Protein AF-A0A9P4GXH5-F1 (afdb_monomer)

Nearest PDB structures (foldseek):
  6e9r-assembly1_B  TM=4.749E-01  e=3.894E+00  synthetic construct
  9dze-assembly1_B  TM=3.915E-01  e=2.348E+00  synthetic construct
  4yv6-assembly2_D  TM=4.201E-01  e=8.313E+00  Streptococcus dysgalactiae
  7wa4-assembly1_A  TM=2.551E-01  e=3.702E+00  Arabidopsis thaliana

Structure (mmCIF, N/CA/C/O backbone):
data_AF-A0A9P4GXH5-F1
#
_entry.id   AF-A0A9P4GXH5-F1
#
loop_
_atom_site.group_PDB
_atom_site.id
_atom_site.type_symbol
_atom_site.label_atom_id
_atom_site.label_alt_id
_atom_site.label_comp_id
_atom_site.label_asym_id
_atom_site.label_entity_id
_atom_site.label_seq_id
_atom_site.pdbx_PDB_ins_code
_atom_site.Cartn_x
_atom_site.Cartn_y
_atom_site.Cartn_z
_atom_site.occupancy
_atom_site.B_iso_or_equiv
_atom_site.auth_seq_id
_atom_site.auth_comp_id
_atom_site.auth_asym_id
_atom_site.auth_atom_id
_atom_site.pdbx_PDB_model_num
ATOM 1 N N . MET A 1 1 ? 5.111 -28.490 -8.408 1.00 51.72 1 MET A N 1
ATOM 2 C CA . MET A 1 1 ? 6.488 -28.926 -8.108 1.00 51.72 1 MET A CA 1
ATOM 3 C C . MET A 1 1 ? 6.571 -29.175 -6.610 1.00 51.72 1 MET A C 1
ATOM 5 O O . MET A 1 1 ? 6.067 -28.343 -5.873 1.00 51.72 1 MET A O 1
ATOM 9 N N . ILE A 1 2 ? 7.084 -30.326 -6.174 1.00 56.16 2 ILE A N 1
ATOM 10 C CA . ILE A 1 2 ? 7.392 -30.605 -4.760 1.00 56.16 2 ILE A CA 1
ATOM 11 C C . ILE A 1 2 ? 8.797 -30.047 -4.538 1.00 56.16 2 ILE A C 1
ATOM 13 O O . ILE A 1 2 ? 9.688 -30.372 -5.323 1.00 56.16 2 ILE A O 1
ATOM 17 N N . CYS A 1 3 ? 9.000 -29.161 -3.564 1.00 52.34 3 CYS A N 1
ATOM 18 C CA . CYS A 1 3 ? 10.347 -28.659 -3.315 1.00 52.34 3 CYS A CA 1
ATOM 19 C C . CYS A 1 3 ? 11.233 -29.781 -2.733 1.00 52.34 3 CYS A C 1
ATOM 21 O O . CYS A 1 3 ? 10.729 -30.631 -1.998 1.00 52.34 3 CYS A O 1
ATOM 23 N N . PRO A 1 4 ? 12.548 -29.805 -3.017 1.00 61.69 4 PRO A N 1
ATOM 24 C CA . PRO A 1 4 ? 13.452 -30.854 -2.525 1.00 61.69 4 PRO A CA 1
ATOM 25 C C . PRO A 1 4 ? 13.591 -30.871 -0.992 1.00 61.69 4 PRO A C 1
ATOM 27 O O . PRO A 1 4 ? 14.082 -31.843 -0.430 1.00 61.69 4 PRO A O 1
ATOM 30 N N . HIS A 1 5 ? 13.130 -29.815 -0.314 1.00 57.44 5 HIS A N 1
ATOM 31 C CA . HIS A 1 5 ? 13.067 -29.705 1.145 1.00 57.44 5 HIS A CA 1
ATOM 32 C C . HIS A 1 5 ? 11.760 -30.260 1.742 1.00 57.44 5 HIS A C 1
ATOM 34 O O . HIS A 1 5 ? 11.588 -30.243 2.960 1.00 57.44 5 HIS A O 1
ATOM 40 N N . HIS A 1 6 ? 10.822 -30.726 0.909 1.00 58.78 6 HIS A N 1
ATOM 41 C CA . HIS A 1 6 ? 9.514 -31.201 1.343 1.00 58.78 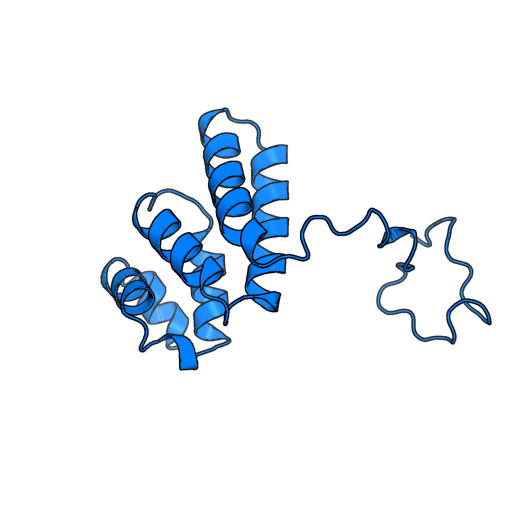6 HIS A CA 1
ATOM 42 C C . HIS A 1 6 ? 9.300 -32.686 1.023 1.00 58.78 6 HIS A C 1
ATOM 44 O O . HIS A 1 6 ? 9.055 -33.064 -0.122 1.00 58.78 6 HIS A O 1
ATOM 50 N N . THR A 1 7 ? 9.285 -33.515 2.071 1.00 63.91 7 THR A N 1
ATOM 51 C CA . THR A 1 7 ? 8.755 -34.886 2.027 1.00 63.91 7 THR A CA 1
ATOM 52 C C . THR A 1 7 ? 7.430 -34.910 2.788 1.00 63.91 7 THR A C 1
ATOM 54 O O . THR A 1 7 ? 7.412 -34.798 4.015 1.00 63.91 7 THR A O 1
ATOM 57 N N . CYS A 1 8 ? 6.308 -35.001 2.068 1.00 58.62 8 CYS A N 1
ATOM 58 C CA . CYS A 1 8 ? 4.973 -34.970 2.670 1.00 58.62 8 CYS A CA 1
ATOM 59 C C . CYS A 1 8 ? 4.746 -36.227 3.533 1.00 58.62 8 CYS A C 1
ATOM 61 O O . CYS A 1 8 ? 4.902 -37.346 3.044 1.00 58.62 8 CYS A O 1
ATOM 63 N N . GLY A 1 9 ? 4.430 -36.045 4.820 1.00 63.47 9 GLY A N 1
ATOM 64 C CA . GLY A 1 9 ? 4.330 -37.128 5.806 1.00 63.47 9 GLY A CA 1
ATOM 65 C C . GLY A 1 9 ? 4.588 -36.647 7.238 1.00 63.47 9 GLY A C 1
ATOM 66 O O . GLY A 1 9 ? 4.206 -35.531 7.602 1.00 63.47 9 GLY A O 1
ATOM 67 N N . SER A 1 10 ? 5.270 -37.467 8.046 1.00 57.53 10 SER A N 1
ATOM 68 C CA . SER A 1 10 ? 5.516 -37.233 9.483 1.00 57.53 10 SER A CA 1
ATOM 69 C C . SER A 1 10 ? 6.207 -35.902 9.797 1.00 57.53 10 SER A C 1
ATOM 71 O O . SER A 1 10 ? 6.021 -35.352 10.875 1.00 57.53 10 SER A O 1
ATOM 73 N N . SER A 1 11 ? 6.984 -35.365 8.854 1.00 57.25 11 SER A N 1
ATOM 74 C CA . SER A 1 11 ? 7.767 -34.139 9.032 1.00 57.25 11 SER A CA 1
ATOM 75 C C . SER A 1 11 ? 6.958 -32.844 8.882 1.00 57.25 11 SER A C 1
ATOM 77 O O . SER A 1 11 ? 7.438 -31.803 9.317 1.00 57.25 11 SER A O 1
ATOM 79 N N . CYS A 1 12 ? 5.755 -32.874 8.284 1.00 59.19 12 CYS A N 1
ATOM 80 C CA . CYS A 1 12 ? 4.890 -31.684 8.175 1.00 59.19 12 CYS A CA 1
ATOM 81 C C . CYS A 1 12 ? 3.525 -31.821 8.860 1.00 59.19 12 CYS A C 1
ATOM 83 O O . CYS A 1 12 ? 2.689 -30.931 8.730 1.00 59.19 12 CYS A O 1
ATOM 85 N N . CYS A 1 13 ? 3.292 -32.917 9.595 1.00 58.06 13 CYS A N 1
ATOM 86 C CA . CYS A 1 13 ? 2.034 -33.194 10.304 1.00 58.06 13 CYS A CA 1
ATOM 87 C C . CYS A 1 13 ? 0.774 -33.025 9.431 1.00 58.06 13 CYS A C 1
ATOM 89 O O . CYS A 1 13 ? -0.282 -32.671 9.944 1.00 58.06 13 CYS A O 1
ATOM 91 N N . PHE A 1 14 ? 0.887 -33.243 8.114 1.00 59.16 14 PHE A N 1
ATOM 92 C CA . PHE A 1 14 ? -0.176 -32.987 7.131 1.00 59.16 14 PHE A CA 1
ATOM 93 C C . PHE A 1 14 ? -0.716 -31.540 7.107 1.00 59.16 14 PHE A C 1
ATOM 95 O O . PHE A 1 14 ? -1.748 -31.285 6.498 1.00 59.16 14 PHE A O 1
ATOM 102 N N . ALA A 1 15 ? -0.014 -30.575 7.705 1.00 54.81 15 ALA A N 1
ATOM 103 C C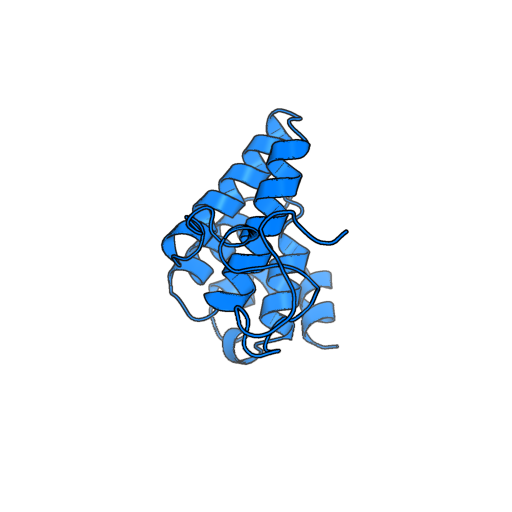A . ALA A 1 15 ? -0.435 -29.173 7.792 1.00 54.81 15 ALA A CA 1
ATOM 104 C C . ALA A 1 15 ? 0.016 -28.322 6.586 1.00 54.81 15 ALA A C 1
ATOM 106 O O . ALA A 1 15 ? 0.072 -27.098 6.659 1.00 54.81 15 ALA A O 1
ATOM 107 N N . CYS A 1 16 ? 0.396 -28.965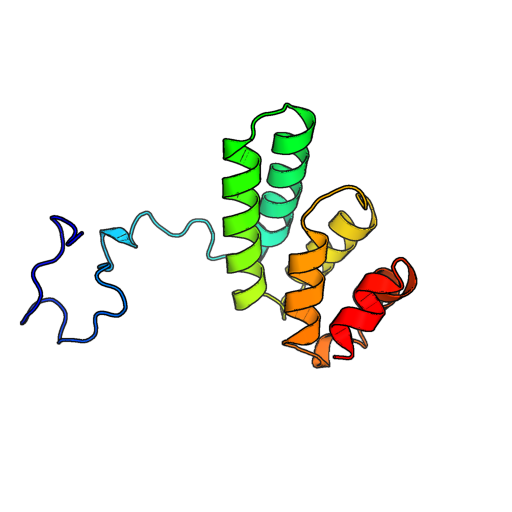 5.484 1.00 58.50 16 CYS A N 1
ATOM 108 C CA . CYS A 1 16 ? 0.979 -28.304 4.328 1.00 58.50 16 CYS A CA 1
ATOM 109 C C . CYS A 1 16 ? -0.109 -27.726 3.401 1.00 58.50 16 CYS A C 1
ATOM 111 O O . CYS A 1 16 ? -0.787 -28.481 2.706 1.00 58.50 16 CYS A O 1
ATOM 113 N N . THR A 1 17 ? -0.243 -26.399 3.344 1.00 55.91 17 THR A N 1
ATOM 114 C CA . THR A 1 17 ? -1.038 -25.683 2.330 1.00 55.91 17 THR A CA 1
ATOM 115 C C . THR A 1 17 ? -0.158 -25.351 1.120 1.00 55.91 17 THR A C 1
ATOM 117 O O . THR A 1 17 ? 0.937 -24.823 1.275 1.00 55.91 17 THR A O 1
ATOM 120 N N . ASP A 1 18 ? -0.596 -25.709 -0.089 1.00 56.16 18 ASP A N 1
ATOM 121 C CA . ASP A 1 18 ? 0.058 -25.355 -1.364 1.00 56.16 18 ASP A CA 1
ATOM 122 C C . ASP A 1 18 ? 1.503 -25.838 -1.605 1.00 56.16 18 ASP A C 1
ATOM 124 O O . ASP A 1 18 ? 2.259 -25.247 -2.374 1.00 56.16 18 ASP A O 1
ATOM 128 N N . ARG A 1 19 ? 1.873 -27.009 -1.063 1.00 54.31 19 ARG A N 1
ATOM 129 C CA . ARG A 1 19 ? 3.114 -27.747 -1.420 1.00 54.31 19 ARG A CA 1
ATOM 130 C C . ARG A 1 19 ? 4.433 -27.002 -1.126 1.00 54.31 19 ARG A C 1
ATOM 132 O O . ARG A 1 19 ? 5.482 -27.429 -1.614 1.00 54.31 19 ARG A O 1
ATOM 139 N N . ALA A 1 20 ? 4.400 -25.945 -0.318 1.00 55.19 20 ALA A N 1
ATOM 140 C CA . ALA A 1 20 ? 5.578 -25.248 0.192 1.00 55.19 20 ALA A CA 1
ATOM 141 C C . ALA A 1 20 ? 5.873 -25.674 1.643 1.00 55.19 20 ALA A C 1
ATOM 143 O O . ALA A 1 20 ? 4.967 -26.029 2.394 1.00 55.19 20 ALA A O 1
ATOM 144 N N . CYS A 1 21 ? 7.151 -25.695 2.034 1.00 56.12 21 CYS A N 1
ATOM 145 C CA . CYS A 1 21 ? 7.568 -25.977 3.413 1.00 56.12 21 CYS A CA 1
ATOM 146 C C . CYS A 1 21 ? 8.238 -24.755 4.037 1.00 56.12 21 CYS A C 1
ATOM 148 O O . CYS A 1 21 ? 8.843 -23.963 3.317 1.00 56.12 21 CYS A O 1
ATOM 150 N N . LYS A 1 22 ? 8.245 -24.681 5.374 1.00 54.69 22 LYS A N 1
ATOM 151 C CA . LYS A 1 22 ? 8.829 -23.574 6.152 1.00 54.69 22 LYS A CA 1
ATOM 152 C C . LYS A 1 22 ? 10.285 -23.225 5.825 1.00 54.69 22 LYS A C 1
ATOM 154 O O . LYS A 1 22 ? 10.701 -22.119 6.115 1.00 54.69 22 LYS A O 1
ATOM 159 N N . ILE A 1 23 ? 11.061 -24.147 5.248 1.00 52.22 23 ILE A N 1
ATOM 160 C CA . ILE A 1 23 ? 12.449 -23.907 4.807 1.00 52.22 23 ILE A CA 1
ATOM 161 C C . ILE A 1 23 ? 12.470 -23.192 3.449 1.00 52.22 23 ILE A C 1
ATOM 163 O O . ILE A 1 23 ? 13.258 -22.279 3.237 1.00 52.22 23 ILE A O 1
ATOM 167 N N . CYS A 1 24 ? 11.572 -23.562 2.534 1.00 56.38 24 CYS A N 1
ATOM 168 C CA . CYS A 1 24 ? 11.347 -22.812 1.295 1.00 56.38 24 CYS A CA 1
ATOM 169 C C . CYS A 1 24 ? 10.617 -21.487 1.541 1.00 56.38 24 CYS A C 1
ATOM 171 O O . CYS A 1 24 ? 10.818 -20.540 0.792 1.00 56.38 24 CYS A O 1
ATOM 173 N N . GLU A 1 25 ? 9.816 -21.408 2.601 1.00 54.00 25 GLU A N 1
ATOM 174 C CA . GLU A 1 25 ? 9.290 -20.152 3.147 1.00 54.00 25 GLU A CA 1
ATOM 175 C C . GLU A 1 25 ? 10.320 -19.426 4.036 1.00 54.00 25 GLU A C 1
ATOM 177 O O . GLU A 1 25 ? 10.048 -18.324 4.498 1.00 54.00 25 GLU A O 1
ATOM 182 N N . GLY A 1 26 ? 11.477 -20.051 4.287 1.00 45.78 26 GLY A N 1
ATOM 183 C CA . GLY A 1 26 ? 12.451 -19.722 5.331 1.00 45.78 26 GLY A CA 1
ATOM 184 C C . GLY A 1 26 ? 13.756 -19.132 4.812 1.00 45.78 26 GLY A C 1
ATOM 185 O O . GLY A 1 26 ? 14.794 -19.279 5.451 1.00 45.78 26 GLY A O 1
ATOM 186 N N . VAL A 1 27 ? 13.710 -18.415 3.689 1.00 47.84 27 VAL A N 1
ATOM 187 C CA . VAL A 1 27 ? 14.487 -17.172 3.665 1.00 47.84 27 VAL A CA 1
ATOM 188 C C . VAL A 1 27 ? 13.787 -16.310 4.699 1.00 47.84 27 VAL A C 1
ATOM 190 O O . VAL A 1 27 ? 12.592 -16.072 4.529 1.00 47.84 27 VAL A O 1
ATOM 193 N N . GLU A 1 28 ? 14.470 -15.952 5.791 1.00 47.09 28 GLU A N 1
ATOM 194 C CA . GLU A 1 28 ? 13.942 -15.032 6.799 1.00 47.09 28 GLU A CA 1
ATOM 195 C C . GLU A 1 28 ? 13.085 -13.988 6.098 1.00 47.09 28 GLU A C 1
ATOM 197 O O . GLU A 1 28 ? 13.559 -13.295 5.189 1.00 47.09 28 GLU A O 1
ATOM 202 N N . ARG A 1 29 ? 11.793 -13.954 6.426 1.00 53.75 29 ARG A N 1
ATOM 203 C CA . ARG A 1 29 ? 10.900 -12.947 5.890 1.00 53.75 29 ARG A CA 1
ATOM 204 C C . ARG A 1 29 ? 11.363 -11.610 6.473 1.00 53.75 29 ARG A C 1
ATOM 206 O O . ARG A 1 29 ? 10.798 -11.098 7.427 1.00 53.75 29 ARG A O 1
ATOM 213 N N . MET A 1 30 ? 12.383 -11.003 5.869 1.00 49.91 30 MET A N 1
ATOM 214 C CA . MET A 1 30 ? 12.820 -9.630 6.143 1.00 49.91 30 MET A CA 1
ATOM 215 C C . MET A 1 30 ? 11.703 -8.606 5.856 1.00 49.91 30 MET A C 1
ATOM 217 O O . MET A 1 30 ? 11.892 -7.420 6.074 1.00 49.91 30 MET A O 1
ATOM 221 N N . SER A 1 31 ? 10.545 -9.077 5.385 1.00 52.94 31 SER A N 1
ATOM 222 C CA . SER A 1 31 ? 9.308 -8.350 5.116 1.00 52.94 31 SER A CA 1
ATOM 223 C C . SER A 1 31 ? 8.312 -8.367 6.290 1.00 52.94 31 SER A C 1
ATOM 225 O O . SER A 1 31 ? 7.256 -7.759 6.165 1.00 52.94 31 SER A O 1
ATOM 227 N N . ASP A 1 32 ? 8.609 -9.046 7.407 1.00 64.00 32 ASP A N 1
ATOM 228 C CA . ASP A 1 32 ?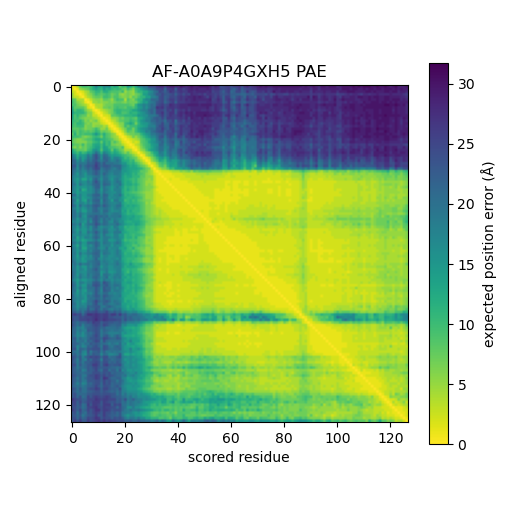 7.659 -9.262 8.518 1.00 64.00 32 ASP A CA 1
ATOM 229 C C . ASP A 1 32 ? 7.696 -8.148 9.575 1.00 64.00 32 ASP A C 1
ATOM 231 O O . ASP A 1 32 ? 7.511 -8.385 10.775 1.00 64.00 32 ASP A O 1
ATOM 235 N N . ARG A 1 33 ? 7.943 -6.909 9.162 1.00 84.62 33 ARG A N 1
ATOM 236 C CA . ARG A 1 33 ? 7.839 -5.767 10.066 1.00 84.62 33 ARG A CA 1
ATOM 237 C C . ARG A 1 33 ? 7.017 -4.670 9.410 1.00 84.62 33 ARG A C 1
ATOM 239 O O . ARG A 1 33 ? 7.154 -4.459 8.205 1.00 84.62 33 ARG A O 1
ATOM 246 N N . PRO A 1 34 ? 6.199 -3.957 10.195 1.00 87.44 34 PRO A N 1
ATOM 247 C CA . PRO A 1 34 ? 5.378 -2.884 9.657 1.00 87.44 34 PRO A CA 1
ATOM 248 C C . PRO A 1 34 ? 6.239 -1.765 9.045 1.00 87.44 34 PRO A C 1
ATOM 250 O O . PRO A 1 34 ? 5.874 -1.229 8.003 1.00 87.44 34 PRO A O 1
ATOM 253 N N . ASP A 1 35 ? 7.455 -1.550 9.568 1.00 91.44 35 ASP A N 1
ATOM 254 C CA . ASP A 1 35 ? 8.447 -0.594 9.048 1.00 91.44 35 ASP A CA 1
ATOM 255 C C . ASP A 1 35 ? 8.941 -0.879 7.611 1.00 91.44 35 ASP A C 1
ATOM 257 O O . ASP A 1 35 ? 9.725 -0.107 7.062 1.00 91.44 35 ASP A O 1
ATOM 261 N N . GLN A 1 36 ? 8.517 -1.987 6.988 1.00 90.94 36 GLN A N 1
ATOM 262 C CA . GLN A 1 36 ? 8.851 -2.343 5.604 1.00 90.94 36 GLN A CA 1
ATOM 263 C C . GLN A 1 36 ? 7.803 -1.896 4.575 1.00 90.94 36 GLN A C 1
ATOM 265 O O . GLN A 1 36 ? 8.091 -1.924 3.378 1.00 90.94 36 GLN A O 1
ATOM 270 N N . LEU A 1 37 ? 6.614 -1.454 5.002 1.00 92.81 37 LEU A N 1
ATOM 271 C CA . LEU A 1 37 ? 5.559 -0.978 4.097 1.00 92.81 37 LEU A CA 1
ATOM 272 C C . LEU A 1 37 ? 6.050 0.161 3.197 1.00 92.81 37 LEU A C 1
ATOM 274 O O . LEU A 1 37 ? 5.976 0.061 1.971 1.00 92.81 37 LEU A O 1
ATOM 278 N N . LEU A 1 38 ? 6.601 1.213 3.804 1.00 93.88 38 LEU A N 1
ATOM 279 C CA . LEU A 1 38 ? 7.126 2.362 3.073 1.00 93.88 38 LEU A CA 1
ATOM 280 C C . LEU A 1 38 ? 8.329 1.988 2.179 1.00 93.88 38 LEU A C 1
ATOM 282 O O . LEU A 1 38 ? 8.257 2.270 0.983 1.00 93.88 38 LEU A O 1
ATOM 286 N N . PRO A 1 39 ? 9.368 1.269 2.661 1.00 94.69 39 PRO A N 1
ATOM 287 C CA . PRO A 1 39 ? 10.455 0.797 1.802 1.00 94.69 39 PRO A CA 1
ATOM 288 C C . PRO A 1 39 ? 10.001 -0.001 0.576 1.00 94.69 39 PRO A C 1
ATOM 290 O O . PRO A 1 39 ? 10.574 0.148 -0.502 1.00 94.69 39 PRO A O 1
ATOM 293 N N . HIS A 1 40 ? 8.976 -0.854 0.695 1.00 93.81 40 HIS A N 1
ATOM 294 C CA . HIS A 1 40 ? 8.437 -1.575 -0.461 1.00 93.81 40 HIS A CA 1
ATOM 295 C C . HIS A 1 40 ? 7.755 -0.631 -1.460 1.00 93.81 40 HIS A C 1
ATOM 297 O O . HIS A 1 40 ? 7.950 -0.787 -2.666 1.00 93.81 40 HIS A O 1
ATOM 303 N N . ALA A 1 41 ? 7.022 0.379 -0.984 1.00 93.62 41 ALA A N 1
ATOM 304 C CA . ALA A 1 41 ? 6.427 1.388 -1.854 1.00 93.62 41 ALA A CA 1
ATOM 305 C C . ALA A 1 41 ? 7.487 2.231 -2.586 1.00 93.62 41 ALA A C 1
ATOM 307 O O . ALA A 1 41 ? 7.403 2.414 -3.801 1.00 93.62 41 ALA A O 1
ATOM 308 N N . GLU A 1 42 ? 8.523 2.683 -1.878 1.00 93.62 42 GLU A N 1
ATOM 309 C CA . GLU A 1 42 ? 9.650 3.422 -2.460 1.00 93.62 42 GLU A CA 1
ATOM 310 C C . GLU A 1 42 ? 10.391 2.586 -3.507 1.00 93.62 42 GLU A C 1
ATOM 312 O O . GLU A 1 42 ? 10.691 3.059 -4.604 1.00 93.62 42 GLU A O 1
ATOM 317 N N . MET A 1 43 ? 10.653 1.313 -3.201 1.00 94.12 43 MET A N 1
ATOM 318 C CA . MET A 1 43 ? 11.386 0.427 -4.101 1.00 94.12 43 MET A CA 1
ATOM 319 C C . MET A 1 43 ? 10.609 0.134 -5.388 1.00 94.12 43 MET A C 1
ATOM 321 O O . MET A 1 43 ? 11.210 0.004 -6.455 1.00 94.12 43 MET A O 1
ATOM 325 N N . PHE A 1 44 ? 9.277 0.074 -5.309 1.00 94.25 44 PHE A N 1
ATOM 326 C CA . PHE A 1 44 ? 8.423 -0.034 -6.488 1.00 94.25 44 PHE A CA 1
ATOM 327 C C . PHE A 1 44 ? 8.586 1.179 -7.410 1.00 94.25 44 PHE A C 1
ATOM 329 O O . PHE A 1 44 ? 8.788 1.002 -8.616 1.00 94.25 44 PHE A O 1
ATOM 336 N N . VAL A 1 45 ? 8.529 2.389 -6.835 1.00 92.19 45 VAL A N 1
ATOM 337 C CA . VAL A 1 45 ? 8.690 3.657 -7.565 1.00 92.19 45 VAL A CA 1
ATOM 338 C C . VAL A 1 45 ? 10.069 3.718 -8.213 1.00 92.19 45 VAL A C 1
ATOM 340 O O . VAL A 1 45 ? 10.160 3.892 -9.426 1.00 92.19 45 VAL A O 1
ATOM 343 N N . LEU A 1 46 ? 11.131 3.451 -7.447 1.00 92.19 46 LEU A N 1
ATOM 344 C CA . LEU A 1 46 ? 12.503 3.419 -7.960 1.00 92.19 46 LEU A CA 1
ATOM 345 C C . LEU A 1 46 ? 12.669 2.392 -9.088 1.00 92.19 46 LEU A C 1
ATOM 347 O O . LEU A 1 46 ? 13.281 2.687 -10.113 1.00 92.19 46 LEU A O 1
ATOM 351 N N . GLY A 1 47 ? 12.106 1.190 -8.939 1.00 92.56 47 GLY A N 1
ATOM 352 C CA . GLY A 1 47 ? 12.130 0.180 -9.997 1.00 92.56 47 GLY A CA 1
ATOM 353 C C . GLY A 1 47 ? 11.478 0.673 -11.293 1.00 92.56 47 GLY A C 1
ATOM 354 O O . GLY A 1 47 ? 12.011 0.420 -12.376 1.00 92.56 47 GLY A O 1
ATOM 355 N N . GLY A 1 48 ? 10.382 1.429 -11.184 1.00 90.62 48 GLY A N 1
ATOM 356 C CA . GLY A 1 48 ? 9.689 2.035 -12.317 1.00 90.62 48 GLY A CA 1
ATOM 357 C C . GLY A 1 48 ? 10.523 3.130 -12.978 1.00 90.62 48 GLY A C 1
ATOM 358 O O . GLY A 1 48 ? 10.735 3.084 -14.191 1.00 90.62 48 GLY A O 1
ATOM 359 N N . ASP A 1 49 ? 11.063 4.048 -12.175 1.00 90.75 49 ASP A N 1
ATOM 360 C CA . ASP A 1 49 ? 11.873 5.183 -12.632 1.00 90.75 49 ASP A CA 1
ATOM 361 C C . ASP A 1 49 ? 13.145 4.734 -13.366 1.00 90.75 49 ASP A C 1
ATOM 363 O O . ASP A 1 49 ? 13.527 5.319 -14.381 1.00 90.75 49 ASP A O 1
ATOM 367 N N . PHE A 1 50 ? 13.786 3.659 -12.895 1.00 93.69 50 PHE A N 1
ATOM 368 C CA . PHE A 1 50 ? 14.988 3.096 -13.520 1.00 93.69 50 PHE A CA 1
ATOM 369 C C . PHE A 1 50 ? 14.697 2.007 -14.568 1.00 93.69 50 PHE A C 1
ATOM 371 O O . PHE A 1 50 ? 15.631 1.455 -15.154 1.00 93.69 50 PHE A O 1
ATOM 378 N N . GLY A 1 51 ? 13.428 1.668 -14.821 1.00 91.88 51 GLY A N 1
ATOM 379 C CA . GLY A 1 51 ? 13.042 0.621 -15.775 1.00 91.88 51 GLY A CA 1
ATOM 380 C C . GLY A 1 51 ? 13.453 -0.801 -15.362 1.00 91.88 51 GLY A C 1
ATOM 381 O O . GLY A 1 51 ? 13.513 -1.704 -16.203 1.00 91.88 51 GLY A O 1
ATOM 382 N N . ILE A 1 52 ? 13.731 -1.028 -14.077 1.00 95.12 52 ILE A N 1
ATOM 383 C CA . ILE A 1 52 ? 14.106 -2.330 -13.515 1.00 95.12 52 ILE A CA 1
ATOM 384 C C . ILE A 1 52 ? 12.826 -3.083 -13.142 1.00 95.12 52 ILE A C 1
ATOM 386 O O . ILE A 1 52 ? 12.441 -3.169 -11.978 1.00 95.12 52 ILE A O 1
ATOM 390 N N . ARG A 1 53 ? 12.166 -3.668 -14.146 1.00 92.12 53 ARG A N 1
ATOM 391 C CA . ARG A 1 53 ? 10.856 -4.324 -13.976 1.00 92.12 53 ARG A CA 1
ATOM 392 C C . ARG A 1 53 ? 1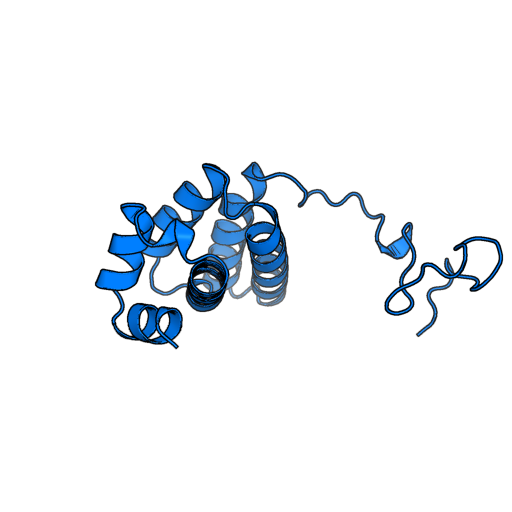0.823 -5.361 -12.850 1.00 92.12 53 ARG A C 1
ATOM 394 O O . ARG A 1 53 ? 9.924 -5.331 -12.027 1.00 92.12 53 ARG A O 1
ATOM 401 N N . GLY A 1 54 ? 11.836 -6.227 -12.770 1.00 91.38 54 GLY A N 1
ATOM 402 C CA . GLY A 1 54 ? 11.886 -7.267 -11.736 1.00 91.38 54 GLY A CA 1
ATOM 403 C C . GLY A 1 54 ? 11.960 -6.718 -10.306 1.00 91.38 54 GLY A C 1
ATOM 404 O O . GLY A 1 54 ? 11.545 -7.404 -9.377 1.00 91.38 54 GLY A O 1
ATOM 405 N N . LEU A 1 55 ? 12.460 -5.490 -10.123 1.00 92.69 55 LEU A N 1
ATOM 406 C CA . LEU A 1 55 ? 12.463 -4.821 -8.825 1.00 92.69 55 LEU A CA 1
ATOM 407 C C . LEU A 1 55 ? 11.070 -4.291 -8.482 1.00 92.69 55 LEU A C 1
ATOM 409 O O . LEU A 1 55 ? 10.615 -4.515 -7.365 1.00 92.69 55 LEU A O 1
ATOM 413 N N . SER A 1 56 ? 10.387 -3.651 -9.437 1.00 92.38 56 SER A N 1
ATOM 414 C CA . SER A 1 56 ? 9.002 -3.201 -9.253 1.00 92.38 56 SER A CA 1
ATOM 415 C C . SER A 1 56 ? 8.065 -4.366 -8.965 1.00 92.38 56 SER A C 1
ATOM 417 O O . SER A 1 56 ? 7.336 -4.307 -7.983 1.00 92.38 56 SER A O 1
ATOM 419 N N . ASP A 1 57 ? 8.139 -5.447 -9.745 1.00 92.38 57 ASP A N 1
ATOM 420 C CA . ASP A 1 57 ? 7.285 -6.625 -9.558 1.00 92.38 57 ASP A CA 1
ATOM 421 C C . ASP A 1 57 ? 7.492 -7.237 -8.158 1.00 92.38 57 ASP A C 1
ATOM 423 O O . ASP A 1 57 ? 6.538 -7.520 -7.434 1.00 92.38 57 ASP A O 1
ATOM 427 N N . LEU A 1 58 ? 8.754 -7.380 -7.728 1.00 92.94 58 LEU A N 1
ATOM 428 C CA . LEU A 1 58 ? 9.075 -7.898 -6.397 1.00 92.94 58 LEU A CA 1
ATOM 429 C C . LEU A 1 58 ? 8.596 -6.957 -5.284 1.00 92.94 58 LEU A C 1
ATOM 431 O O . LEU A 1 58 ? 8.068 -7.418 -4.272 1.00 92.94 58 LEU A O 1
ATOM 435 N N . ALA A 1 59 ? 8.798 -5.651 -5.449 1.00 93.25 59 ALA A N 1
ATOM 436 C CA . ALA A 1 59 ? 8.379 -4.647 -4.483 1.00 93.25 59 ALA A CA 1
ATOM 437 C C . ALA A 1 59 ? 6.849 -4.589 -4.355 1.00 93.25 59 ALA A C 1
ATOM 439 O O . ALA A 1 59 ? 6.344 -4.527 -3.237 1.00 93.25 59 ALA A O 1
ATOM 440 N N . GLU A 1 60 ? 6.115 -4.707 -5.465 1.00 93.62 60 GLU A N 1
ATOM 441 C CA . GLU A 1 60 ? 4.653 -4.806 -5.475 1.00 93.62 60 GLU A CA 1
ATOM 442 C C . GLU A 1 60 ? 4.174 -6.028 -4.680 1.00 93.62 60 GLU A C 1
ATOM 444 O O . GLU A 1 60 ? 3.314 -5.910 -3.802 1.00 93.62 60 GLU A O 1
ATOM 449 N N . ASP A 1 61 ? 4.753 -7.203 -4.943 1.00 91.19 61 ASP A N 1
ATOM 450 C CA . ASP A 1 61 ? 4.389 -8.443 -4.256 1.00 91.19 61 ASP A CA 1
ATOM 451 C C . ASP A 1 61 ? 4.656 -8.373 -2.749 1.00 91.19 61 ASP A C 1
ATOM 453 O O . ASP A 1 61 ? 3.873 -8.900 -1.947 1.00 91.19 61 ASP A O 1
ATOM 457 N N . LYS A 1 62 ? 5.757 -7.726 -2.351 1.00 90.62 62 LYS A N 1
ATOM 458 C CA . LYS A 1 62 ? 6.115 -7.523 -0.942 1.00 90.62 62 LYS A CA 1
ATOM 459 C C . LYS A 1 62 ? 5.223 -6.493 -0.269 1.00 90.62 62 LYS A C 1
ATOM 461 O O . LYS A 1 62 ? 4.722 -6.760 0.821 1.00 90.62 62 LYS A O 1
ATOM 466 N N . PHE A 1 63 ? 4.935 -5.387 -0.945 1.00 93.12 63 PHE A N 1
ATOM 467 C CA . PHE A 1 63 ? 3.997 -4.380 -0.465 1.00 93.12 63 PHE A CA 1
ATOM 468 C C . PHE A 1 63 ? 2.610 -4.986 -0.230 1.00 93.12 63 PHE A C 1
ATOM 470 O O . PHE A 1 63 ? 2.049 -4.862 0.854 1.00 93.12 63 PHE A O 1
ATOM 477 N N . ARG A 1 64 ? 2.096 -5.759 -1.195 1.00 91.94 64 ARG A N 1
ATOM 478 C CA . ARG A 1 64 ? 0.807 -6.458 -1.088 1.00 91.94 64 ARG A CA 1
ATOM 479 C C . ARG A 1 64 ? 0.744 -7.416 0.101 1.00 91.94 64 ARG A C 1
ATOM 481 O O . ARG A 1 64 ? -0.298 -7.521 0.746 1.00 91.94 64 ARG A O 1
ATOM 488 N N . GLN A 1 65 ? 1.827 -8.142 0.375 1.00 88.94 65 GLN A N 1
ATOM 489 C CA . GLN A 1 65 ? 1.917 -9.023 1.543 1.00 88.94 65 GLN A CA 1
ATOM 490 C C . GLN A 1 65 ? 1.928 -8.220 2.846 1.00 88.94 65 GLN A C 1
ATOM 492 O O . GLN A 1 65 ? 1.157 -8.540 3.748 1.00 88.94 65 GLN A O 1
ATOM 497 N N . ALA A 1 66 ? 2.729 -7.155 2.911 1.00 91.00 66 ALA A N 1
ATOM 498 C CA . ALA A 1 66 ? 2.818 -6.291 4.080 1.00 91.00 66 ALA A CA 1
ATOM 499 C C . ALA A 1 66 ? 1.479 -5.600 4.391 1.00 91.00 66 ALA A C 1
ATOM 501 O O . ALA A 1 66 ? 1.040 -5.629 5.537 1.00 91.00 66 ALA A O 1
ATOM 502 N N . CYS A 1 67 ? 0.763 -5.077 3.387 1.00 91.56 67 CYS A N 1
ATOM 503 C CA . CYS A 1 67 ? -0.552 -4.455 3.585 1.00 91.56 67 CYS A CA 1
ATOM 504 C C . CYS A 1 67 ? -1.564 -5.423 4.205 1.00 91.56 67 CYS A C 1
ATOM 506 O O . CYS A 1 67 ? -2.331 -5.034 5.073 1.00 91.56 67 CYS A O 1
ATOM 508 N N . ARG A 1 68 ? -1.553 -6.706 3.820 1.00 88.31 68 ARG A N 1
ATOM 509 C CA . ARG A 1 68 ? -2.460 -7.707 4.413 1.00 88.31 68 ARG A CA 1
ATOM 510 C C . ARG A 1 68 ? -2.204 -7.951 5.897 1.00 88.31 68 ARG A C 1
ATOM 512 O O . ARG A 1 68 ? -3.111 -8.402 6.586 1.00 88.31 68 ARG A O 1
ATOM 519 N N . GLN A 1 69 ? -0.977 -7.726 6.356 1.00 89.19 69 GLN A N 1
ATOM 520 C CA . GLN A 1 69 ? -0.552 -8.059 7.711 1.00 89.19 69 GLN A CA 1
ATOM 521 C C . GLN A 1 69 ? -0.500 -6.847 8.643 1.00 89.19 69 GLN A C 1
ATOM 523 O O . GLN A 1 69 ? -0.691 -7.015 9.841 1.00 89.19 69 GLN A O 1
ATOM 528 N N . TYR A 1 70 ? -0.237 -5.658 8.101 1.00 92.25 70 TYR A N 1
ATOM 529 C CA . TYR A 1 70 ? 0.088 -4.459 8.874 1.00 92.25 70 TYR A CA 1
ATOM 530 C C . TYR A 1 70 ? -0.801 -3.260 8.520 1.00 92.25 70 TYR A C 1
ATOM 532 O O . TYR A 1 70 ? -0.405 -2.124 8.744 1.00 92.25 70 TYR A O 1
ATOM 540 N N . TYR A 1 71 ? -1.991 -3.475 7.945 1.00 92.00 71 TYR A N 1
ATOM 541 C CA . TYR A 1 71 ? -2.906 -2.379 7.583 1.00 92.00 71 TYR A CA 1
ATOM 542 C C . TYR A 1 71 ? -3.339 -1.512 8.778 1.00 92.00 71 TYR A C 1
ATOM 544 O O . TYR A 1 71 ? -3.751 -0.365 8.606 1.00 92.00 71 TYR A O 1
ATOM 552 N N . ASP A 1 72 ? -3.290 -2.070 9.986 1.00 91.19 72 ASP A N 1
ATOM 553 C CA . ASP A 1 72 ? -3.716 -1.443 11.232 1.00 91.19 72 ASP A CA 1
ATOM 554 C C . ASP A 1 72 ? -2.574 -0.727 11.972 1.00 91.19 72 ASP A C 1
ATOM 556 O O . ASP A 1 72 ? -2.811 -0.127 13.024 1.00 91.19 72 ASP A O 1
ATOM 560 N N . THR A 1 73 ? -1.351 -0.737 11.431 1.00 92.56 73 THR A N 1
ATOM 561 C CA . THR A 1 73 ? -0.198 -0.071 12.047 1.00 92.56 73 THR A CA 1
ATOM 562 C C . THR A 1 73 ? -0.021 1.366 11.542 1.00 92.56 73 THR A C 1
ATOM 564 O O . THR A 1 73 ? -0.458 1.695 10.436 1.00 92.56 73 THR A O 1
ATOM 567 N N . PRO A 1 74 ? 0.650 2.246 12.313 1.00 91.25 74 PRO A N 1
ATOM 568 C CA . PRO A 1 74 ? 0.983 3.598 11.854 1.00 91.25 74 PRO A CA 1
ATOM 569 C C . PRO A 1 74 ? 1.798 3.610 10.553 1.00 91.25 74 PRO A C 1
ATOM 571 O O . PRO A 1 74 ? 1.578 4.458 9.699 1.00 91.25 74 PRO A O 1
ATOM 574 N N . ASP A 1 75 ? 2.668 2.620 10.343 1.00 93.12 75 ASP A N 1
ATOM 575 C CA . ASP A 1 75 ? 3.494 2.512 9.133 1.00 93.12 75 ASP A CA 1
ATOM 576 C C . ASP A 1 75 ? 2.665 2.345 7.841 1.00 93.12 75 ASP A C 1
ATOM 578 O O . ASP A 1 75 ? 3.115 2.698 6.748 1.00 93.12 75 ASP A O 1
ATOM 582 N N . PHE A 1 76 ? 1.435 1.823 7.941 1.00 92.69 76 PHE A N 1
ATOM 583 C CA . PHE A 1 76 ? 0.506 1.793 6.811 1.00 92.69 76 PHE A CA 1
ATOM 584 C C . PHE A 1 76 ? 0.020 3.188 6.443 1.00 92.69 76 PHE A C 1
ATOM 586 O O . PHE A 1 76 ? -0.128 3.493 5.260 1.00 92.69 76 PHE A O 1
ATOM 593 N N . GLU A 1 77 ? -0.188 4.052 7.434 1.00 90.81 77 GLU A N 1
ATOM 594 C CA . GLU A 1 77 ? -0.598 5.430 7.196 1.00 90.81 77 GLU A CA 1
ATOM 595 C C . GLU A 1 77 ? 0.489 6.226 6.468 1.00 90.81 77 GLU A C 1
ATOM 597 O O . GLU A 1 77 ? 0.169 6.937 5.511 1.00 90.81 77 GLU A O 1
ATOM 602 N N . ASP A 1 78 ? 1.753 6.021 6.847 1.00 91.31 78 ASP A N 1
ATOM 603 C CA . ASP A 1 78 ? 2.917 6.623 6.190 1.00 91.31 78 ASP A CA 1
ATOM 604 C C . ASP A 1 78 ? 3.039 6.158 4.729 1.00 91.31 78 ASP A C 1
ATOM 606 O O . ASP A 1 78 ? 3.265 6.955 3.813 1.00 91.31 78 ASP A O 1
ATOM 610 N N . ALA A 1 79 ? 2.826 4.863 4.473 1.00 92.19 79 ALA A N 1
ATOM 611 C CA . ALA A 1 79 ? 2.844 4.318 3.118 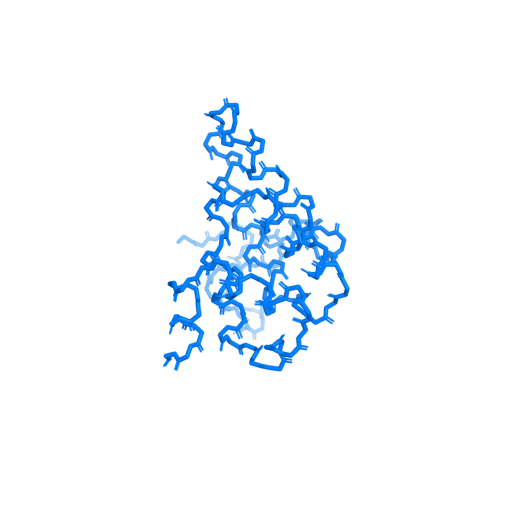1.00 92.19 79 ALA A CA 1
ATOM 612 C C . ALA A 1 79 ? 1.695 4.862 2.246 1.00 92.19 79 ALA A C 1
ATOM 614 O O . ALA A 1 79 ? 1.892 5.137 1.057 1.00 92.19 79 ALA A O 1
ATOM 615 N N . VAL A 1 80 ? 0.503 5.051 2.823 1.00 91.12 80 VAL A N 1
ATOM 616 C CA . VAL A 1 80 ? -0.637 5.693 2.149 1.00 91.12 80 VAL A CA 1
ATOM 617 C C . VAL A 1 80 ? -0.310 7.140 1.804 1.00 91.12 80 VAL A C 1
ATOM 619 O O . VAL A 1 80 ? -0.555 7.560 0.672 1.00 91.12 80 VAL A O 1
ATOM 622 N N . GLU A 1 81 ? 0.258 7.900 2.743 1.00 90.44 81 GLU A N 1
ATOM 623 C CA . GLU A 1 81 ? 0.653 9.289 2.504 1.00 90.44 81 GLU A CA 1
ATOM 624 C C . GLU A 1 81 ? 1.674 9.383 1.364 1.00 90.44 81 GLU A C 1
ATOM 626 O O . GLU A 1 81 ? 1.491 10.171 0.430 1.00 90.44 81 GLU A O 1
ATOM 631 N N . TYR A 1 82 ? 2.687 8.517 1.374 1.00 91.00 82 TYR A N 1
ATOM 632 C CA . TYR A 1 82 ? 3.666 8.428 0.297 1.00 91.00 82 TYR A CA 1
ATOM 633 C C . TYR A 1 82 ? 2.998 8.148 -1.061 1.00 91.00 82 TYR A C 1
ATOM 635 O O . TYR A 1 82 ? 3.169 8.901 -2.019 1.00 91.00 82 TYR A O 1
ATOM 643 N N . ILE A 1 83 ? 2.149 7.123 -1.168 1.00 88.38 83 ILE A N 1
ATOM 644 C CA . ILE A 1 83 ? 1.457 6.789 -2.430 1.00 88.38 83 ILE A CA 1
ATOM 645 C C . ILE A 1 83 ? 0.493 7.907 -2.883 1.00 88.38 83 ILE A C 1
ATOM 647 O O . ILE A 1 83 ? 0.308 8.146 -4.084 1.00 88.38 83 ILE A O 1
ATOM 651 N N . CYS A 1 84 ? -0.088 8.652 -1.942 1.00 84.62 84 CYS A N 1
ATOM 652 C CA . CYS A 1 84 ? -0.870 9.854 -2.226 1.00 84.62 84 CYS A CA 1
ATOM 653 C C . CYS A 1 84 ? -0.034 10.971 -2.867 1.00 84.62 84 CYS A C 1
ATOM 655 O O . CYS A 1 84 ? -0.549 11.672 -3.743 1.00 84.62 84 CYS A O 1
ATOM 657 N N . GLN A 1 85 ? 1.225 11.136 -2.452 1.00 84.19 85 GLN A N 1
ATOM 658 C CA . GLN A 1 85 ? 2.165 12.117 -3.011 1.00 84.19 85 GLN A CA 1
ATOM 659 C C . GLN A 1 85 ? 2.745 11.682 -4.365 1.00 84.19 85 GLN A C 1
ATOM 661 O O . GLN A 1 85 ? 3.057 12.537 -5.195 1.00 84.19 85 GLN A O 1
ATOM 666 N N . TYR A 1 86 ? 2.810 10.373 -4.630 1.00 81.31 86 TYR A N 1
ATOM 667 C CA . TYR A 1 86 ? 3.325 9.790 -5.876 1.00 81.31 86 TYR A CA 1
ATOM 668 C C . TYR A 1 86 ? 2.220 9.080 -6.688 1.00 81.31 86 TYR A C 1
ATOM 670 O O . TYR A 1 86 ? 2.304 7.883 -6.961 1.00 81.31 86 TYR A O 1
ATOM 678 N N . PRO A 1 87 ? 1.166 9.800 -7.127 1.00 62.25 87 PRO A N 1
ATOM 679 C CA . PRO A 1 87 ? -0.075 9.218 -7.640 1.00 62.25 87 PRO A CA 1
ATOM 680 C C . PRO A 1 87 ? 0.062 8.381 -8.915 1.00 62.25 87 PRO A C 1
ATOM 682 O O . PRO A 1 87 ? -0.843 7.612 -9.223 1.00 62.25 87 PRO A O 1
ATOM 685 N N . ALA A 1 88 ? 1.171 8.511 -9.643 1.00 60.25 88 ALA A N 1
ATOM 686 C CA . ALA A 1 88 ? 1.441 7.749 -10.858 1.00 60.25 88 ALA A CA 1
ATOM 687 C C . ALA A 1 88 ? 1.942 6.316 -10.591 1.00 60.25 88 ALA A C 1
ATOM 689 O O . ALA A 1 88 ? 2.219 5.587 -11.544 1.00 60.25 88 ALA A O 1
ATOM 690 N N . ASN A 1 89 ? 2.089 5.905 -9.326 1.00 68.62 89 ASN A N 1
ATOM 691 C CA . ASN A 1 89 ? 2.566 4.568 -9.007 1.00 68.62 89 ASN A CA 1
ATOM 692 C C . ASN A 1 89 ? 1.421 3.536 -9.027 1.00 68.62 89 ASN A C 1
ATOM 694 O O . ASN A 1 89 ? 0.315 3.750 -8.531 1.00 68.62 89 ASN A O 1
ATOM 698 N N . GLY A 1 90 ? 1.690 2.386 -9.642 1.00 81.50 90 GLY A N 1
ATOM 699 C CA . GLY A 1 90 ? 0.763 1.264 -9.749 1.00 81.50 90 GLY A CA 1
ATOM 700 C C . GLY A 1 90 ? 0.525 0.520 -8.436 1.00 81.50 90 GLY A C 1
ATOM 701 O O . GLY A 1 90 ? 0.254 -0.661 -8.500 1.00 81.50 90 GLY A O 1
ATOM 702 N N . LEU A 1 91 ? 0.652 1.149 -7.262 1.00 90.44 91 LEU A N 1
ATOM 703 C CA . LEU A 1 91 ? 0.360 0.520 -5.964 1.00 90.44 91 LEU A CA 1
ATOM 704 C C . LEU A 1 91 ? -1.024 0.884 -5.416 1.00 90.44 91 LEU A C 1
ATOM 706 O O . LEU A 1 91 ? -1.488 0.284 -4.446 1.00 90.44 91 LEU A O 1
ATOM 710 N N . ARG A 1 92 ? -1.708 1.855 -6.033 1.00 89.06 92 ARG A N 1
ATOM 711 C CA . ARG A 1 92 ? -3.016 2.346 -5.572 1.00 89.06 92 ARG A CA 1
ATOM 712 C C . ARG A 1 92 ? -4.062 1.246 -5.452 1.00 89.06 92 ARG A C 1
ATOM 714 O O . ARG A 1 92 ? -4.737 1.183 -4.432 1.00 89.06 92 ARG A O 1
ATOM 721 N N . HIS A 1 93 ? -4.155 0.344 -6.429 1.00 88.00 93 HIS A N 1
ATOM 722 C CA . HIS A 1 93 ? -5.123 -0.759 -6.393 1.00 88.00 93 HIS A CA 1
ATOM 723 C C . HIS A 1 93 ? -4.902 -1.693 -5.195 1.00 88.00 93 HIS A C 1
ATOM 725 O O . HIS A 1 93 ? -5.854 -2.284 -4.691 1.00 88.00 93 HIS A O 1
ATOM 731 N N . ILE A 1 94 ? -3.663 -1.818 -4.703 1.00 92.06 94 ILE A N 1
ATOM 732 C CA . ILE A 1 94 ? -3.354 -2.606 -3.502 1.00 92.06 94 ILE A CA 1
ATOM 733 C C . ILE A 1 94 ? -3.872 -1.898 -2.255 1.00 92.06 94 ILE A C 1
ATOM 735 O O . ILE A 1 94 ? -4.502 -2.547 -1.419 1.00 92.06 94 ILE A O 1
ATOM 739 N N . LEU A 1 95 ? -3.645 -0.587 -2.131 1.00 90.94 95 LEU A N 1
ATOM 740 C CA . LEU A 1 95 ? -4.181 0.196 -1.015 1.00 90.94 95 LEU A CA 1
ATOM 741 C C . LEU A 1 95 ? -5.705 0.160 -1.005 1.00 90.94 95 LEU A C 1
ATOM 743 O O . LEU A 1 95 ? -6.297 -0.174 0.015 1.00 90.94 95 LEU A O 1
ATOM 747 N N . VAL A 1 96 ? -6.331 0.430 -2.149 1.00 89.38 96 VAL A N 1
ATOM 748 C CA . VAL A 1 96 ? -7.788 0.409 -2.310 1.00 89.38 96 VAL A CA 1
ATOM 749 C C . VAL A 1 96 ? -8.356 -0.959 -1.961 1.00 89.38 96 VAL A C 1
ATOM 751 O O . VAL A 1 96 ? -9.269 -1.044 -1.147 1.00 89.38 96 VAL A O 1
ATOM 754 N N . GLY A 1 97 ? -7.768 -2.040 -2.481 1.00 90.69 97 GLY A N 1
ATOM 755 C CA . GLY A 1 97 ? -8.183 -3.398 -2.130 1.00 90.69 97 GLY A CA 1
ATOM 756 C C . GLY A 1 97 ? -7.997 -3.721 -0.644 1.00 90.69 97 GLY A C 1
ATOM 757 O O . GLY A 1 97 ? -8.804 -4.446 -0.066 1.00 90.69 97 GLY A O 1
ATOM 758 N N . THR A 1 98 ? -6.967 -3.162 -0.004 1.00 92.06 98 THR A N 1
ATOM 759 C CA . THR A 1 98 ? -6.737 -3.319 1.441 1.00 92.06 98 THR A CA 1
ATOM 760 C C . THR A 1 98 ? -7.777 -2.551 2.256 1.00 92.06 98 THR A C 1
ATOM 762 O O . THR A 1 98 ? -8.304 -3.096 3.221 1.00 92.06 98 THR A O 1
ATOM 765 N N . ILE A 1 99 ? -8.122 -1.327 1.853 1.00 90.94 99 ILE A N 1
ATOM 766 C CA . ILE A 1 99 ? -9.143 -0.492 2.504 1.00 90.94 99 ILE A CA 1
ATOM 767 C C . ILE A 1 99 ? -10.537 -1.099 2.325 1.00 90.94 99 ILE A C 1
ATOM 769 O O . ILE A 1 99 ? -11.296 -1.181 3.284 1.00 90.94 99 ILE A O 1
ATOM 773 N N . ALA A 1 100 ? -10.862 -1.587 1.125 1.00 89.81 100 ALA A N 1
ATOM 774 C CA . ALA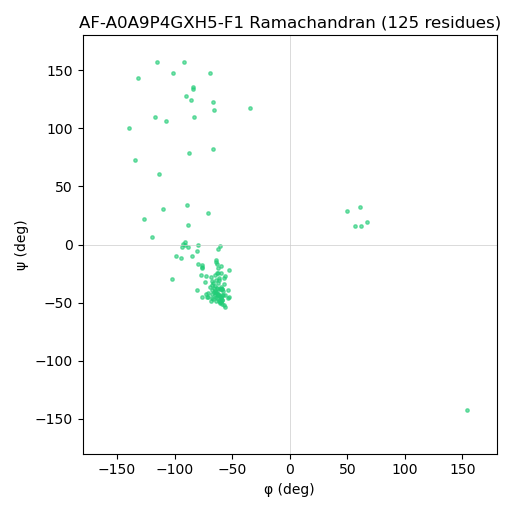 A 1 100 ? -12.126 -2.266 0.847 1.00 89.81 100 ALA A CA 1
ATOM 775 C C . ALA A 1 100 ? -12.308 -3.519 1.723 1.00 89.81 100 ALA A C 1
ATOM 777 O O . ALA A 1 100 ? -13.407 -3.808 2.187 1.00 89.81 100 ALA A O 1
ATOM 778 N N . ALA A 1 101 ? -11.218 -4.246 1.994 1.00 89.69 101 ALA A N 1
ATOM 779 C CA . ALA A 1 101 ? -11.232 -5.403 2.887 1.00 89.69 101 ALA A CA 1
ATOM 780 C C . ALA A 1 101 ? -11.296 -5.035 4.384 1.00 89.69 101 ALA A C 1
ATOM 782 O O . ALA A 1 101 ? -11.686 -5.881 5.187 1.00 89.69 101 ALA A O 1
ATOM 783 N N . ASN A 1 102 ? -10.929 -3.803 4.757 1.00 90.44 102 ASN A N 1
ATOM 784 C CA . ASN A 1 102 ? -10.818 -3.322 6.138 1.00 90.44 102 ASN A CA 1
ATOM 785 C C . ASN A 1 102 ? -11.480 -1.939 6.264 1.00 90.44 102 ASN A C 1
ATOM 787 O O . ASN A 1 102 ? -10.828 -0.897 6.352 1.00 90.44 102 ASN A O 1
ATOM 791 N N . THR A 1 103 ? -12.814 -1.921 6.215 1.00 85.69 103 THR A N 1
ATOM 792 C CA . THR A 1 103 ? -13.616 -0.685 6.148 1.00 85.69 103 THR A CA 1
ATOM 793 C C . THR A 1 103 ? -13.486 0.217 7.379 1.00 85.69 103 THR A C 1
ATOM 795 O O . THR A 1 103 ? -13.861 1.386 7.326 1.00 85.69 103 THR A O 1
ATOM 798 N N . ASP A 1 104 ? -12.945 -0.295 8.487 1.00 88.25 104 ASP A N 1
ATOM 799 C CA . ASP A 1 104 ? -12.589 0.484 9.678 1.00 88.25 104 ASP A CA 1
ATOM 800 C C . ASP A 1 104 ? -11.548 1.582 9.387 1.00 88.25 104 ASP A C 1
ATOM 802 O O . ASP A 1 104 ? -11.467 2.568 10.120 1.00 88.25 104 ASP A O 1
ATOM 806 N N . LEU A 1 105 ? -10.823 1.473 8.270 1.00 87.12 105 LEU A N 1
ATOM 807 C CA . LEU A 1 105 ? -9.855 2.468 7.812 1.00 87.12 105 LEU A CA 1
ATOM 808 C C . LEU A 1 105 ? -10.483 3.723 7.179 1.00 87.12 105 LEU A C 1
ATOM 810 O O . LEU A 1 105 ? -9.813 4.753 7.114 1.00 87.12 105 LEU A O 1
ATOM 814 N N . ILE A 1 106 ? -11.745 3.678 6.726 1.00 83.81 106 ILE A N 1
ATOM 815 C CA . ILE A 1 106 ? -12.386 4.746 5.922 1.00 83.81 106 ILE A CA 1
ATOM 816 C C . ILE A 1 106 ? -12.479 6.090 6.672 1.00 83.81 106 ILE A C 1
ATOM 818 O O . ILE A 1 106 ? -12.577 7.128 6.033 1.00 83.81 106 ILE A O 1
ATOM 822 N N . GLY A 1 107 ? -12.386 6.095 8.006 1.00 81.00 107 GLY A N 1
ATOM 823 C CA . GLY A 1 107 ? -12.400 7.318 8.822 1.00 81.00 107 GLY A CA 1
ATOM 824 C C . GLY A 1 107 ? -11.028 7.941 9.114 1.00 81.00 107 GLY A C 1
ATOM 825 O O . GLY A 1 107 ? -10.953 8.910 9.870 1.00 81.00 107 GLY A O 1
ATOM 826 N N . LYS A 1 108 ? -9.928 7.382 8.593 1.00 85.75 108 LYS A N 1
ATOM 827 C CA . LYS A 1 108 ? -8.586 7.951 8.782 1.00 85.75 108 LYS A CA 1
ATOM 828 C C . LYS A 1 108 ? -8.328 9.054 7.750 1.00 85.75 108 LYS A C 1
ATOM 830 O O . LYS A 1 108 ? -8.571 8.867 6.561 1.00 85.75 108 LYS A O 1
ATOM 835 N N . HIS A 1 109 ? -7.792 10.193 8.191 1.00 83.00 109 HIS A N 1
ATOM 836 C CA . HIS A 1 109 ? -7.646 11.406 7.367 1.00 83.00 109 HIS A CA 1
ATOM 837 C C . HIS A 1 109 ? -6.913 11.171 6.031 1.00 83.00 109 HIS A C 1
ATOM 839 O O . HIS A 1 109 ? -7.356 11.619 4.974 1.00 83.00 109 HIS A O 1
ATOM 845 N N . ASN A 1 110 ? -5.791 10.455 6.063 1.00 79.81 110 ASN A N 1
ATOM 846 C CA . ASN A 1 110 ? -4.988 10.115 4.885 1.00 79.81 110 ASN A CA 1
ATOM 847 C C . ASN A 1 110 ? -5.701 9.141 3.925 1.00 79.81 110 ASN A C 1
ATOM 849 O O . ASN A 1 110 ? -5.521 9.233 2.710 1.00 79.81 110 ASN A O 1
ATOM 853 N N . ILE A 1 111 ? -6.542 8.249 4.451 1.00 83.94 111 ILE A N 1
ATOM 854 C CA . ILE A 1 111 ? -7.382 7.339 3.663 1.00 83.94 111 ILE A CA 1
ATOM 855 C C . ILE A 1 111 ? -8.505 8.122 2.979 1.00 83.94 111 ILE A C 1
ATOM 857 O O . ILE A 1 111 ? -8.713 7.977 1.777 1.00 83.94 111 ILE A O 1
ATOM 861 N N . GLU A 1 112 ? -9.178 9.021 3.697 1.00 84.62 112 GLU A N 1
ATOM 862 C CA . GLU A 1 112 ? -10.183 9.910 3.104 1.00 84.62 112 GLU A CA 1
ATOM 863 C C . GLU A 1 112 ? -9.584 10.799 2.007 1.00 84.62 112 GLU A C 1
ATOM 865 O O . GLU A 1 112 ? -10.214 11.047 0.978 1.00 84.62 112 GLU A O 1
ATOM 870 N N . GLU A 1 113 ? -8.356 11.286 2.198 1.00 82.44 113 GLU A N 1
ATOM 871 C CA . GLU A 1 113 ? -7.642 12.048 1.178 1.00 82.44 113 GLU A CA 1
ATOM 872 C C . GLU A 1 113 ? -7.331 11.207 -0.067 1.00 82.44 113 GLU A C 1
ATOM 874 O O . GLU A 1 113 ? -7.527 11.700 -1.181 1.00 82.44 113 GLU A O 1
ATOM 879 N N . LEU A 1 114 ? -6.916 9.947 0.102 1.00 82.50 114 LEU A N 1
ATOM 880 C CA . LEU A 1 114 ? -6.716 9.010 -1.005 1.00 82.50 114 LEU A CA 1
ATOM 881 C C . LEU A 1 114 ? -8.012 8.815 -1.805 1.00 82.50 114 LEU A C 1
ATOM 883 O O . LEU A 1 114 ? -8.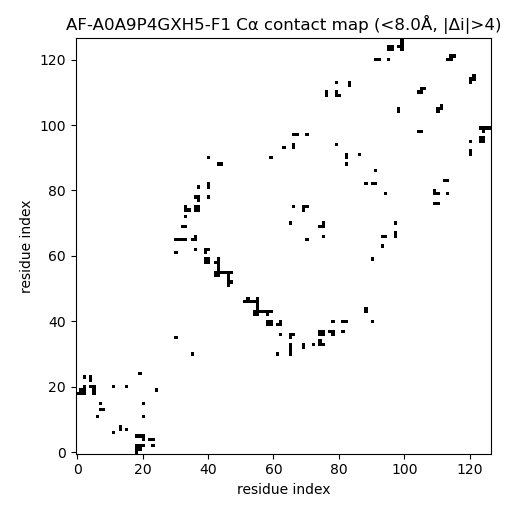006 8.990 -3.024 1.00 82.50 114 LEU A O 1
ATOM 887 N N . LEU A 1 115 ? -9.120 8.512 -1.120 1.00 82.25 115 LEU A N 1
ATOM 888 C CA . LEU A 1 115 ? -10.422 8.249 -1.746 1.00 82.25 115 LEU A CA 1
ATOM 889 C C . LEU A 1 115 ? -11.012 9.499 -2.409 1.00 82.25 115 LEU A C 1
ATOM 891 O O . LEU A 1 115 ? -11.640 9.415 -3.457 1.00 82.25 115 LEU A O 1
ATOM 895 N N . ARG A 1 116 ? -10.784 10.683 -1.836 1.00 80.94 116 ARG A N 1
ATOM 896 C CA . ARG A 1 116 ? -11.256 11.955 -2.401 1.00 80.94 116 ARG A CA 1
ATOM 897 C C . ARG A 1 116 ? -10.467 12.392 -3.632 1.00 80.94 116 ARG A C 1
ATOM 899 O O . A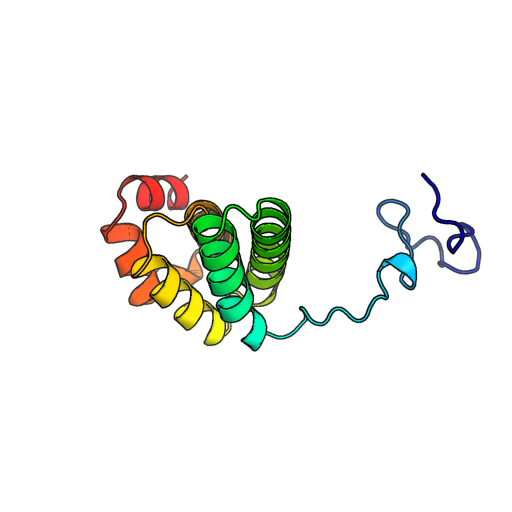RG A 1 116 ? -11.024 13.063 -4.496 1.00 80.94 116 ARG A O 1
ATOM 906 N N . LYS A 1 117 ? -9.173 12.068 -3.704 1.00 76.56 117 LYS A N 1
ATOM 907 C CA . LYS A 1 117 ? -8.321 12.405 -4.857 1.00 76.56 117 LYS A CA 1
ATOM 908 C C . LYS A 1 117 ? -8.570 11.507 -6.067 1.00 76.56 117 LYS A C 1
ATOM 910 O O . LYS A 1 117 ? -8.152 11.875 -7.162 1.00 76.56 117 LYS A O 1
ATOM 915 N N . ASP A 1 118 ? -9.207 10.356 -5.881 1.00 74.38 118 ASP A N 1
ATOM 916 C CA . ASP A 1 118 ? -9.475 9.398 -6.947 1.00 74.38 118 ASP A CA 1
ATOM 917 C C . ASP A 1 118 ? -10.882 8.798 -6.814 1.00 74.38 118 ASP A C 1
ATOM 919 O O . ASP A 1 118 ? -11.120 7.868 -6.044 1.00 74.38 118 ASP A O 1
ATOM 923 N N . GLU A 1 119 ? -11.819 9.323 -7.608 1.00 72.50 119 GLU A N 1
ATOM 924 C CA . GLU A 1 119 ? -13.210 8.854 -7.651 1.00 72.50 119 GLU A CA 1
ATOM 925 C C . GLU A 1 119 ? -13.312 7.354 -7.995 1.00 72.50 119 GLU A C 1
ATOM 927 O O . GLU A 1 119 ? -14.234 6.679 -7.530 1.00 72.50 119 GLU A O 1
ATOM 932 N N . GLY A 1 120 ? -12.349 6.811 -8.756 1.00 74.25 120 GLY A N 1
ATOM 933 C CA . GLY A 1 120 ? -12.263 5.380 -9.054 1.00 74.25 120 GLY A CA 1
ATOM 934 C C . GLY A 1 120 ? -11.964 4.551 -7.805 1.00 74.25 120 GLY A C 1
ATOM 935 O O . GLY A 1 120 ? -12.675 3.586 -7.525 1.00 74.25 120 GLY A O 1
ATOM 936 N N . SER A 1 121 ? -10.986 4.986 -7.005 1.00 76.88 121 SER A N 1
ATOM 937 C CA . SER A 1 121 ? -10.657 4.387 -5.705 1.00 76.88 121 SER A CA 1
ATOM 938 C C . SER A 1 121 ? -11.852 4.401 -4.743 1.00 76.88 121 SER A C 1
ATOM 940 O O . SER A 1 121 ? -12.135 3.396 -4.093 1.00 76.88 121 SER A O 1
ATOM 942 N N . ALA A 1 122 ? -12.593 5.513 -4.665 1.00 78.69 122 ALA A N 1
ATOM 943 C CA . ALA A 1 122 ? -13.789 5.605 -3.822 1.00 78.69 122 ALA A CA 1
ATOM 944 C C . ALA A 1 122 ? -14.890 4.623 -4.250 1.00 78.69 122 ALA A C 1
ATOM 946 O O . ALA A 1 122 ? -15.506 3.977 -3.403 1.00 78.69 122 ALA A O 1
ATOM 947 N N . TYR A 1 123 ? -15.127 4.487 -5.557 1.00 77.44 123 TYR A N 1
ATOM 948 C CA . TYR A 1 123 ? -16.099 3.530 -6.080 1.00 77.44 123 TYR A CA 1
ATOM 949 C C . TYR A 1 123 ? -15.703 2.076 -5.786 1.00 77.44 123 TYR A C 1
ATOM 951 O O . TYR A 1 123 ? -16.563 1.276 -5.420 1.00 77.44 123 TYR A O 1
ATOM 959 N N . GLU A 1 124 ? -14.418 1.732 -5.913 1.00 76.75 124 GLU A N 1
ATOM 960 C CA . GLU A 1 124 ? -13.914 0.382 -5.625 1.00 76.75 124 GLU A CA 1
ATOM 961 C C . GLU A 1 124 ? -14.058 -0.013 -4.150 1.00 76.75 124 GLU A C 1
ATOM 963 O O . GLU A 1 124 ? -14.376 -1.165 -3.874 1.00 76.75 124 GLU A O 1
ATOM 968 N N . VAL A 1 125 ? -13.897 0.924 -3.209 1.00 82.19 125 VAL A N 1
ATOM 969 C CA . VAL A 1 125 ? -14.112 0.652 -1.774 1.00 82.19 125 VAL A CA 1
ATOM 970 C C . VAL A 1 125 ? -15.584 0.389 -1.433 1.00 82.19 125 VAL A C 1
ATOM 972 O O . VAL A 1 125 ? -15.875 -0.317 -0.472 1.00 82.19 125 VAL A O 1
ATOM 975 N N . LEU A 1 126 ? -16.526 0.949 -2.195 1.00 75.31 126 LEU A N 1
ATOM 976 C CA . LEU A 1 126 ? -17.965 0.855 -1.912 1.00 75.31 126 LEU A CA 1
ATOM 977 C C . LEU A 1 126 ? -18.640 -0.419 -2.445 1.00 75.31 126 LEU A C 1
ATOM 979 O O . LEU A 1 126 ? -19.819 -0.638 -2.154 1.00 75.31 126 LEU A O 1
ATOM 983 N N . LYS A 1 127 ? -17.946 -1.211 -3.263 1.00 66.38 127 LYS A N 1
ATOM 984 C CA . LYS A 1 127 ? -18.502 -2.366 -3.977 1.00 66.38 127 LYS A CA 1
ATOM 985 C C . LYS A 1 127 ? -18.194 -3.683 -3.272 1.00 66.38 127 LYS A C 1
ATOM 987 O O . LYS A 1 127 ? -19.120 -4.527 -3.238 1.00 66.38 127 LYS A O 1
#

Secondary structure (DSSP, 8-state):
---TT---STTTTT--STT--TTTS-S--TT-SGGGHHHHHHHHHHHHHTT-HHHHHHHHHHHHHHHHHHTTSHHHHHHHHHHHHSTTSTTHHHHHHHHHH-GGGGGSHHHHHHHHH-HHHHHHHT-

Sequence (127 aa):
MICPHHTCGSSCCFACTDRACKICEGVERMSDRPDQLLPHAEMFVLGGDFGIRGLSDLAEDKFRQACRQYYDTPDFEDAVEYICQYPANGLRHILVGTIAANTDLIGKHNIEELLRKDEGSAYEVLK

pLDDT: mean 79.33, std 15.22, range [45.78, 95.12]

Mean predicted aligned error: 10.76 Å

Organism: NCBI:txid210430

Foldseek 3Di:
DQDPVDDPDPVCVNPDDPNDDVVNVPPPPPLPDLLCLQVLLVQLVVCVVVVVVVSNVVSLVSNLVSLQPCVPPVSVLVSLQVCLVVVPGPNLVSNLVSCLVPVVCCPPPSNVSSCVVDVPSVVSSVD

Solvent-accessible surface area (backbone atoms only — not comparable to full-atom values): 7381 Å² total; per-residue (Å²): 126,76,46,97,87,52,68,93,46,89,84,51,74,79,72,64,69,89,62,58,42,72,69,80,64,46,60,77,65,87,59,79,45,52,84,42,34,40,57,21,52,52,41,24,48,52,14,57,77,70,67,39,57,72,47,21,57,52,18,48,57,50,28,53,53,30,46,77,76,29,63,89,42,73,39,37,54,54,31,48,47,51,48,61,75,46,68,90,49,94,56,55,66,54,52,38,55,48,40,44,74,40,63,85,47,63,81,39,72,64,49,42,50,47,32,70,77,29,67,66,48,40,54,61,45,75,109

Radius of gyration: 17.25 Å; Cα contacts (8 Å, |Δi|>4): 122; chains: 1; bounding box: 34×50×28 Å